Protein AF-A0A7J6TQI5-F1 (afdb_monomer_lite)

Sequence (182 aa):
MASSAASDPFYVARDEVQSSVDEMSARYEEWQTKQASGANLARSASFDDLQQKLKEDTHSLTADLRDVDASIRAVEKHPERFPHCTPSELANRRGWATRMRQQVRDVKNAMSSEAARQRLTKDREMLQMEEGAARKANAEENSRLLGTNKQVQEQIVQDQDEQLDDLARVTHRLGEAAQAIN

Organism: Perkinsus olseni (NCBI:txid32597)

Radius of gyration: 39.2 Å; chains: 1; bounding box: 100×33×105 Å

Secondary structure (DSSP, 8-state):
---GGGG-HHHHHHHHHHHHHHHHHHHHHHHHHHHHSSS-GGG-HHHHHHHHHHHHHHHHHHHHHHHHHHHHHHHHH-GGG-TT--HHHHHHHHHHHHHHHHHHHHHHHHHT-HHHHHHHHHHHHHHHHHHHHHHHHHHHHHHHHHHHHHHHHHHHHHHHHHHHHHHHHHHHHHHHHHHTT-

Structure (mmCIF, N/CA/C/O backbone):
data_AF-A0A7J6TQI5-F1
#
_entry.id   AF-A0A7J6TQI5-F1
#
loop_
_atom_site.group_PDB
_atom_site.id
_atom_site.type_symbol
_atom_site.label_atom_id
_atom_site.label_alt_id
_atom_site.label_comp_id
_atom_site.label_asym_id
_atom_site.label_entity_id
_atom_site.label_seq_id
_atom_site.pdbx_PDB_ins_code
_atom_site.Cartn_x
_atom_site.Cartn_y
_atom_site.Cartn_z
_atom_site.occupancy
_atom_site.B_iso_or_equiv
_atom_site.auth_seq_id
_atom_site.auth_comp_id
_atom_site.auth_asym_id
_atom_site.auth_atom_id
_atom_site.pdbx_PDB_model_num
ATOM 1 N N . MET A 1 1 ? 22.698 20.223 -32.737 1.00 37.56 1 MET A N 1
ATOM 2 C CA . MET A 1 1 ? 22.504 18.809 -32.348 1.00 37.56 1 MET A CA 1
ATOM 3 C C . MET A 1 1 ? 21.734 18.806 -31.030 1.00 37.56 1 MET A C 1
ATOM 5 O O . MET A 1 1 ? 22.350 18.806 -29.975 1.00 37.56 1 MET A O 1
ATOM 9 N N . ALA A 1 2 ? 20.411 18.980 -31.082 1.00 33.12 2 ALA A N 1
ATOM 10 C CA . ALA A 1 2 ? 19.578 19.187 -29.895 1.00 33.12 2 ALA A CA 1
ATOM 11 C C . ALA A 1 2 ? 18.864 17.882 -29.501 1.00 33.12 2 ALA A C 1
ATOM 13 O O . ALA A 1 2 ? 18.129 17.311 -30.296 1.00 33.12 2 ALA A O 1
ATOM 14 N N . SER A 1 3 ? 19.175 17.433 -28.284 1.00 45.62 3 SER A N 1
ATOM 15 C CA . SER A 1 3 ? 18.551 16.421 -27.418 1.00 45.62 3 SER A CA 1
ATOM 16 C C . SER A 1 3 ? 17.407 15.557 -27.986 1.00 45.62 3 SER A C 1
ATOM 18 O O . SER A 1 3 ? 16.233 15.890 -27.856 1.00 45.62 3 SER A O 1
ATOM 20 N N . SER A 1 4 ? 17.739 14.370 -28.505 1.00 53.56 4 SER A N 1
ATOM 21 C CA . SER A 1 4 ? 16.759 13.312 -28.816 1.00 53.56 4 SER A CA 1
ATOM 22 C C . SER A 1 4 ? 16.191 12.610 -27.571 1.00 53.56 4 SER A C 1
ATOM 24 O O . SER A 1 4 ? 15.222 11.870 -27.689 1.00 53.56 4 SER A O 1
ATOM 26 N N . ALA A 1 5 ? 16.754 12.847 -26.379 1.00 51.09 5 ALA A N 1
ATOM 27 C CA . ALA A 1 5 ? 16.271 12.254 -25.129 1.00 51.09 5 ALA A CA 1
ATOM 28 C C . ALA A 1 5 ? 14.999 12.939 -24.592 1.00 51.09 5 ALA A C 1
ATOM 30 O O . ALA A 1 5 ? 14.171 12.282 -23.979 1.00 51.09 5 ALA A O 1
ATOM 31 N N . ALA A 1 6 ? 14.800 14.234 -24.869 1.00 51.91 6 ALA A N 1
ATOM 32 C CA . ALA A 1 6 ? 13.612 14.972 -24.421 1.00 51.91 6 ALA A CA 1
ATOM 33 C C . ALA A 1 6 ? 12.344 14.687 -25.260 1.00 51.91 6 ALA A C 1
ATOM 35 O O . ALA A 1 6 ? 11.266 15.151 -24.909 1.00 51.91 6 ALA A O 1
ATOM 36 N N . SER A 1 7 ? 12.465 13.947 -26.369 1.00 70.12 7 SER A N 1
ATOM 37 C CA . SER A 1 7 ? 11.357 13.638 -27.288 1.00 70.12 7 SER A CA 1
ATOM 38 C C . SER A 1 7 ? 11.015 12.147 -27.350 1.00 70.12 7 SER A C 1
ATOM 40 O O . SER A 1 7 ? 10.094 11.780 -28.079 1.00 70.12 7 SER A O 1
ATOM 42 N N . ASP A 1 8 ? 11.753 11.282 -26.649 1.00 85.12 8 ASP A N 1
ATOM 43 C CA . ASP A 1 8 ? 11.447 9.852 -26.622 1.00 85.12 8 ASP A CA 1
ATOM 44 C C . ASP A 1 8 ? 10.312 9.592 -25.616 1.00 85.12 8 ASP A C 1
ATOM 46 O O . ASP A 1 8 ? 10.506 9.835 -24.417 1.00 85.12 8 ASP A O 1
ATOM 50 N N . PRO A 1 9 ? 9.148 9.074 -26.062 1.00 90.31 9 PRO A N 1
ATOM 51 C CA . PRO A 1 9 ? 8.024 8.764 -25.179 1.00 90.31 9 PRO A CA 1
ATOM 52 C C . PRO A 1 9 ? 8.392 7.835 -24.018 1.00 90.31 9 PRO A C 1
ATOM 54 O O . PRO A 1 9 ? 7.751 7.882 -22.970 1.00 90.31 9 PRO A O 1
ATOM 57 N N . PHE A 1 10 ? 9.440 7.018 -24.171 1.00 93.06 10 PHE A N 1
ATOM 58 C CA . PHE A 1 10 ? 9.935 6.169 -23.097 1.00 93.06 10 PHE A CA 1
ATOM 59 C C . PHE A 1 10 ? 10.358 6.972 -21.868 1.00 93.06 10 PHE A C 1
ATOM 61 O O . PHE A 1 10 ? 10.047 6.558 -20.759 1.00 93.06 10 PHE A O 1
ATOM 68 N N . TYR A 1 11 ? 11.077 8.088 -22.028 1.00 93.38 11 TYR A N 1
ATOM 69 C CA . TYR A 1 11 ? 11.581 8.828 -20.868 1.00 93.38 11 TYR A CA 1
ATOM 70 C C . TYR A 1 11 ? 10.476 9.589 -20.141 1.00 93.38 11 TYR A C 1
ATOM 72 O O . TYR A 1 11 ? 10.531 9.684 -18.922 1.00 93.38 11 TYR A O 1
ATOM 80 N N . VAL A 1 12 ? 9.442 10.028 -20.860 1.00 93.75 12 VAL A N 1
ATOM 81 C CA . VAL A 1 12 ? 8.230 10.588 -20.246 1.00 93.75 12 VAL A CA 1
ATOM 82 C C . VAL A 1 12 ? 7.548 9.528 -19.377 1.00 93.75 12 VAL A C 1
ATOM 84 O O . VAL A 1 12 ? 7.387 9.732 -18.178 1.00 93.75 12 VAL A O 1
ATOM 87 N N . ALA A 1 13 ? 7.264 8.351 -19.946 1.00 95.12 13 ALA A N 1
ATOM 88 C CA . ALA A 1 13 ? 6.665 7.241 -19.202 1.00 95.12 13 ALA A CA 1
ATOM 89 C C . ALA A 1 13 ? 7.563 6.764 -18.046 1.00 95.12 13 ALA A C 1
ATOM 91 O O . ALA A 1 13 ? 7.079 6.398 -16.978 1.00 95.12 13 ALA A O 1
ATOM 92 N N . ARG A 1 14 ? 8.888 6.783 -18.236 1.00 95.75 14 ARG A N 1
ATOM 93 C CA . ARG A 1 14 ? 9.863 6.449 -17.193 1.00 95.75 14 ARG A CA 1
ATOM 94 C C . ARG A 1 14 ? 9.731 7.390 -16.004 1.00 95.75 14 ARG A C 1
ATOM 96 O O . ARG A 1 14 ? 9.722 6.916 -14.874 1.00 95.75 14 ARG A O 1
ATOM 103 N N . ASP A 1 15 ? 9.668 8.691 -16.256 1.00 95.94 15 ASP A N 1
ATOM 104 C CA . ASP A 1 15 ? 9.633 9.702 -15.204 1.00 95.94 15 ASP A CA 1
ATOM 105 C C . ASP A 1 15 ? 8.282 9.679 -14.462 1.00 95.94 15 ASP A C 1
ATOM 107 O O . ASP A 1 15 ? 8.262 9.763 -13.235 1.00 95.94 15 ASP A O 1
ATOM 111 N N . GLU A 1 16 ? 7.171 9.440 -15.168 1.00 96.25 16 GLU A N 1
ATOM 112 C CA . GLU A 1 16 ? 5.842 9.227 -14.566 1.00 96.25 16 GLU A CA 1
ATOM 113 C C . GLU A 1 16 ? 5.801 7.983 -13.663 1.00 96.25 16 GLU A C 1
ATOM 115 O O . GLU A 1 16 ? 5.343 8.039 -12.516 1.00 96.25 16 GLU A O 1
ATOM 120 N N . VAL A 1 17 ? 6.335 6.859 -14.152 1.00 97.94 17 VAL A N 1
ATOM 121 C CA . VAL A 1 17 ? 6.440 5.620 -13.372 1.00 97.94 17 VAL A CA 1
ATOM 122 C C . VAL A 1 17 ? 7.381 5.807 -12.186 1.00 97.94 17 VAL A C 1
ATOM 124 O O . VAL A 1 17 ? 7.068 5.335 -11.098 1.00 97.94 17 VAL A O 1
ATOM 127 N N . GLN A 1 18 ? 8.510 6.500 -12.357 1.00 97.81 18 GLN A N 1
ATOM 128 C CA . GLN A 1 18 ? 9.444 6.771 -11.264 1.00 97.81 18 GLN A CA 1
ATOM 129 C C . GLN A 1 18 ? 8.771 7.595 -10.164 1.00 97.81 18 GLN A C 1
ATOM 131 O O . GLN A 1 18 ? 8.824 7.193 -9.007 1.00 97.81 18 GLN A O 1
ATOM 136 N N . SER A 1 19 ? 8.064 8.672 -10.521 1.00 98.06 19 SER A N 1
ATOM 137 C CA . SER A 1 19 ? 7.302 9.478 -9.560 1.00 98.06 19 SER A CA 1
ATOM 138 C C . SER A 1 19 ? 6.277 8.630 -8.803 1.00 98.06 19 SER A C 1
ATOM 140 O O . SER A 1 19 ? 6.178 8.703 -7.580 1.00 98.06 19 SER A O 1
ATOM 142 N N . SER A 1 20 ? 5.553 7.768 -9.517 1.00 98.00 20 SER A N 1
ATOM 143 C CA . SER A 1 20 ? 4.547 6.882 -8.921 1.00 98.00 20 SER A CA 1
ATOM 144 C C . SER A 1 20 ? 5.173 5.821 -7.999 1.00 98.00 20 SER A C 1
ATOM 146 O O . SER A 1 20 ? 4.620 5.497 -6.948 1.00 98.00 20 SER A O 1
ATOM 148 N N . VAL A 1 21 ? 6.352 5.296 -8.350 1.00 98.25 21 VAL A N 1
ATOM 149 C CA . VAL A 1 21 ? 7.128 4.377 -7.499 1.00 98.25 21 VAL A CA 1
ATOM 150 C C . VAL A 1 21 ? 7.644 5.084 -6.247 1.00 98.25 21 VAL A C 1
ATOM 152 O O . VAL A 1 21 ? 7.616 4.487 -5.168 1.00 98.25 21 VAL A O 1
ATOM 155 N N . ASP A 1 22 ? 8.095 6.331 -6.362 1.00 98.19 22 ASP A N 1
ATOM 156 C CA . ASP A 1 22 ? 8.583 7.122 -5.231 1.00 98.19 22 ASP A CA 1
ATOM 157 C C . ASP A 1 22 ? 7.437 7.410 -4.244 1.00 98.19 22 ASP A C 1
ATOM 159 O O . ASP A 1 22 ? 7.586 7.196 -3.038 1.00 98.19 22 ASP A O 1
ATOM 163 N N . GLU A 1 23 ? 6.251 7.772 -4.745 1.00 98.06 23 GLU A N 1
ATOM 164 C CA . GLU A 1 23 ? 5.043 7.928 -3.924 1.00 98.06 23 GLU A CA 1
ATOM 165 C C . GLU A 1 23 ? 4.615 6.624 -3.237 1.00 98.06 23 GLU A C 1
ATOM 167 O O . GLU A 1 23 ? 4.348 6.614 -2.030 1.00 98.06 23 GLU A O 1
ATOM 172 N N . MET A 1 24 ? 4.572 5.513 -3.981 1.00 98.31 24 MET A N 1
ATOM 173 C CA . MET A 1 24 ? 4.276 4.190 -3.423 1.00 98.31 24 MET A CA 1
ATOM 174 C C . MET A 1 24 ? 5.288 3.828 -2.326 1.00 98.31 24 MET A C 1
ATOM 176 O O . MET A 1 24 ? 4.910 3.272 -1.296 1.00 98.31 24 MET A O 1
ATOM 180 N N . SER A 1 25 ? 6.568 4.152 -2.523 1.00 97.88 25 SER A N 1
ATOM 181 C CA . SER A 1 25 ? 7.632 3.864 -1.554 1.00 97.88 25 SER A CA 1
ATOM 182 C C . SER A 1 25 ? 7.456 4.675 -0.273 1.00 97.88 25 SER A C 1
ATOM 184 O O . SER A 1 25 ? 7.526 4.101 0.811 1.00 97.88 25 SER A O 1
ATOM 186 N N . ALA A 1 26 ? 7.112 5.961 -0.375 1.00 98.06 26 ALA A N 1
ATOM 187 C CA . ALA A 1 26 ? 6.797 6.790 0.788 1.00 98.06 26 ALA A CA 1
ATOM 188 C C . ALA A 1 26 ? 5.582 6.253 1.571 1.00 98.06 26 ALA A C 1
ATOM 190 O O . ALA A 1 26 ? 5.619 6.137 2.798 1.00 98.06 26 ALA A O 1
ATOM 191 N N . ARG A 1 27 ? 4.512 5.845 0.871 1.00 97.56 27 ARG A N 1
ATOM 192 C CA . ARG A 1 27 ? 3.346 5.196 1.504 1.00 97.56 27 ARG A CA 1
ATOM 193 C C . ARG A 1 27 ? 3.719 3.859 2.144 1.00 97.56 27 ARG A C 1
ATOM 195 O O . ARG A 1 27 ? 3.189 3.507 3.198 1.00 97.56 27 ARG A O 1
ATOM 202 N N . TYR A 1 28 ? 4.629 3.109 1.529 1.00 98.00 28 TYR A N 1
ATOM 203 C CA . TYR A 1 28 ? 5.099 1.836 2.061 1.00 98.00 28 TYR A CA 1
ATOM 204 C C . TYR A 1 28 ? 5.921 2.023 3.342 1.00 98.00 28 TYR A C 1
ATOM 206 O O . TYR A 1 28 ? 5.703 1.288 4.303 1.00 98.00 28 TYR A O 1
ATOM 214 N N . GLU A 1 29 ? 6.780 3.039 3.414 1.00 97.50 29 GLU A N 1
ATOM 215 C CA . GLU A 1 29 ? 7.501 3.403 4.641 1.00 97.50 29 GLU A CA 1
ATOM 216 C C . GLU A 1 29 ? 6.542 3.801 5.775 1.00 97.50 29 GLU A C 1
ATOM 218 O O . GLU A 1 29 ? 6.695 3.352 6.918 1.00 97.50 29 GLU A O 1
ATOM 223 N N . GLU A 1 30 ? 5.498 4.581 5.466 1.00 96.19 30 GLU A N 1
ATOM 224 C CA . GLU A 1 30 ? 4.438 4.899 6.430 1.00 96.19 30 GLU A CA 1
ATOM 225 C C . GLU A 1 30 ? 3.730 3.621 6.908 1.00 96.19 30 GLU A C 1
ATOM 227 O O . GLU A 1 30 ? 3.510 3.428 8.109 1.00 96.19 30 GLU A O 1
ATOM 232 N N . TRP A 1 31 ? 3.411 2.713 5.984 1.00 96.62 31 TRP A N 1
ATOM 233 C CA . TRP A 1 31 ? 2.755 1.446 6.298 1.00 96.62 31 TRP A CA 1
ATOM 234 C C . TRP A 1 31 ? 3.627 0.563 7.193 1.00 96.62 31 TRP A C 1
ATOM 236 O O . TRP A 1 31 ? 3.127 0.024 8.182 1.00 96.62 31 TRP A O 1
ATOM 246 N N . GLN A 1 32 ? 4.930 0.465 6.911 1.00 95.56 32 GLN A N 1
ATOM 247 C CA . GLN A 1 32 ? 5.891 -0.258 7.746 1.00 95.56 32 GLN A CA 1
ATOM 248 C C . GLN A 1 32 ? 5.986 0.355 9.145 1.00 95.56 32 GLN A C 1
ATOM 250 O O . GLN A 1 32 ? 5.974 -0.373 10.138 1.00 95.56 32 GLN A O 1
ATOM 255 N N . THR A 1 33 ? 6.016 1.686 9.233 1.00 94.88 33 THR A N 1
ATOM 256 C CA . THR A 1 33 ? 6.053 2.415 10.507 1.00 94.88 33 THR A CA 1
ATOM 257 C C . THR A 1 33 ? 4.807 2.129 11.342 1.00 94.88 33 THR A C 1
ATOM 259 O O . THR A 1 33 ? 4.912 1.827 12.532 1.00 94.88 33 THR A O 1
ATOM 262 N N . LYS A 1 34 ? 3.617 2.152 10.726 1.00 93.38 34 LYS A N 1
ATOM 263 C CA . LYS A 1 34 ? 2.365 1.791 11.409 1.00 93.38 34 LYS A CA 1
ATOM 264 C C . LYS A 1 34 ? 2.370 0.325 11.833 1.00 93.38 34 LYS A C 1
ATOM 266 O O . LYS A 1 34 ? 2.064 0.041 12.986 1.00 93.38 34 LYS A O 1
ATOM 271 N N . GLN A 1 35 ? 2.787 -0.592 10.964 1.00 91.69 35 GLN A N 1
ATOM 272 C CA . GLN A 1 35 ? 2.906 -2.020 11.279 1.00 91.69 35 GLN A CA 1
ATOM 273 C C . GLN A 1 35 ? 3.831 -2.312 12.466 1.00 91.69 35 GLN A C 1
ATOM 275 O O . GLN A 1 35 ? 3.513 -3.165 13.296 1.00 91.69 35 GLN A O 1
ATOM 280 N N . ALA A 1 36 ? 4.953 -1.598 12.560 1.00 90.94 36 ALA A N 1
ATOM 281 C CA . ALA A 1 36 ? 5.894 -1.699 13.671 1.00 90.94 36 ALA A CA 1
ATOM 282 C C . ALA A 1 36 ? 5.412 -0.974 14.940 1.00 90.94 36 ALA A C 1
ATOM 284 O O . ALA A 1 36 ? 5.982 -1.163 16.015 1.00 90.94 36 ALA A O 1
ATOM 285 N N . SER A 1 37 ? 4.372 -0.143 14.836 1.00 90.62 37 SER A N 1
ATOM 286 C CA . SER A 1 37 ? 3.810 0.552 15.986 1.00 90.62 37 SER A CA 1
ATOM 287 C C . SER A 1 37 ? 3.049 -0.409 16.909 1.00 90.62 37 SER A C 1
ATOM 289 O O . SER A 1 37 ? 2.436 -1.393 16.481 1.00 90.62 37 SER A O 1
ATOM 291 N N . GLY A 1 38 ? 3.044 -0.087 18.203 1.00 84.94 38 GLY A N 1
ATOM 292 C CA . GLY A 1 38 ? 2.243 -0.798 19.203 1.00 84.94 38 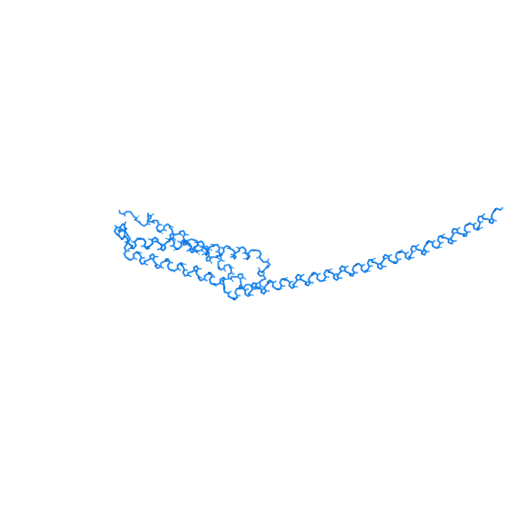GLY A CA 1
ATOM 293 C C . GLY A 1 38 ? 0.751 -0.447 19.173 1.00 84.94 38 GLY A C 1
ATOM 294 O O . GLY A 1 38 ? -0.009 -0.984 19.973 1.00 84.94 38 GLY A O 1
ATOM 295 N N . ALA A 1 39 ? 0.319 0.459 18.289 1.00 89.31 39 ALA A N 1
ATOM 296 C CA . ALA A 1 39 ? -1.083 0.839 18.174 1.00 89.31 39 ALA A CA 1
ATOM 297 C C . ALA A 1 39 ? -1.915 -0.299 17.561 1.00 89.31 39 ALA A C 1
ATOM 299 O O . ALA A 1 39 ? -1.406 -1.115 16.792 1.00 89.31 39 ALA A O 1
ATOM 300 N N . ASN A 1 40 ? -3.207 -0.346 17.892 1.00 89.25 40 ASN A N 1
ATOM 301 C CA . ASN A 1 40 ? -4.131 -1.289 17.271 1.00 89.25 40 ASN A CA 1
ATOM 302 C C . ASN A 1 40 ? -4.485 -0.795 15.858 1.00 89.25 40 ASN A C 1
ATOM 304 O O . ASN A 1 40 ? -5.174 0.217 15.700 1.00 89.25 40 ASN A O 1
ATOM 308 N N . LEU A 1 41 ? -4.015 -1.512 14.837 1.00 90.44 41 LEU A N 1
ATOM 309 C CA . LEU A 1 41 ? -4.206 -1.148 13.433 1.00 90.44 41 LEU A CA 1
ATOM 310 C C . LEU A 1 41 ? -5.665 -1.265 12.993 1.00 90.44 41 LEU A C 1
ATOM 312 O O . LEU A 1 41 ? -6.119 -0.473 12.175 1.00 90.44 41 LEU A O 1
ATOM 316 N N . ALA A 1 42 ? -6.418 -2.199 13.577 1.00 86.75 42 ALA A N 1
ATOM 317 C CA . ALA A 1 42 ? -7.819 -2.432 13.241 1.00 86.75 42 ALA A CA 1
ATOM 318 C C . ALA A 1 42 ? -8.749 -1.280 13.650 1.00 86.75 42 ALA A C 1
ATOM 320 O O . ALA A 1 42 ? -9.850 -1.169 13.120 1.00 86.75 42 ALA A O 1
ATOM 321 N N . ARG A 1 43 ? -8.317 -0.413 14.574 1.00 89.44 43 ARG A N 1
ATOM 322 C CA . ARG A 1 43 ? -9.038 0.823 14.922 1.00 89.44 43 ARG A CA 1
ATOM 323 C C . ARG A 1 43 ? -8.728 1.986 13.976 1.00 89.44 43 ARG A C 1
ATOM 325 O O . ARG A 1 43 ? -9.390 3.020 14.040 1.00 89.44 43 ARG A O 1
ATOM 332 N N . SER A 1 44 ? -7.688 1.874 13.153 1.00 91.06 44 SER A N 1
ATOM 333 C CA . SER A 1 44 ? -7.158 2.991 12.378 1.00 91.06 44 SER A CA 1
ATOM 334 C C . SER A 1 44 ? -7.737 3.003 10.964 1.00 91.06 44 SER A C 1
ATOM 336 O O . SER A 1 44 ? -7.217 2.344 10.070 1.00 91.06 44 SER A O 1
ATOM 338 N N . ALA A 1 45 ? -8.760 3.834 10.733 1.00 89.69 45 ALA A N 1
ATOM 339 C CA . ALA A 1 45 ? -9.287 4.070 9.383 1.00 89.69 45 ALA A CA 1
ATOM 340 C C . ALA A 1 45 ? -8.194 4.559 8.411 1.00 89.69 45 ALA A C 1
ATOM 342 O O . ALA A 1 45 ? -8.149 4.147 7.258 1.00 89.69 45 ALA A O 1
ATOM 343 N N . SER A 1 46 ? -7.243 5.365 8.903 1.00 91.38 46 SER A N 1
ATOM 344 C CA . SER A 1 46 ? -6.107 5.814 8.093 1.00 91.38 46 SER A CA 1
ATOM 345 C C . SER A 1 46 ? -5.155 4.684 7.696 1.00 91.38 46 SER A C 1
ATOM 347 O O . SER A 1 46 ? -4.512 4.786 6.655 1.00 91.38 46 SER A O 1
ATOM 349 N N . PHE A 1 47 ? -5.059 3.602 8.479 1.00 93.50 47 PHE A N 1
ATOM 350 C CA . PHE A 1 47 ? -4.292 2.417 8.090 1.00 93.50 47 PHE A CA 1
ATOM 351 C C . PHE A 1 47 ? -5.008 1.606 7.005 1.00 93.50 47 PHE A C 1
ATOM 353 O O . PHE A 1 47 ? -4.357 1.171 6.055 1.00 93.50 47 PHE A O 1
ATOM 360 N N . ASP A 1 48 ? -6.328 1.436 7.108 1.00 92.31 48 ASP A N 1
ATOM 361 C CA . ASP A 1 48 ? -7.117 0.758 6.074 1.00 92.31 48 ASP A CA 1
ATOM 362 C C . ASP A 1 48 ? -7.049 1.516 4.735 1.00 92.31 48 ASP A C 1
ATOM 364 O O . ASP A 1 48 ? -6.762 0.901 3.702 1.00 92.31 48 ASP A O 1
ATOM 368 N N . ASP A 1 49 ? -7.193 2.846 4.758 1.00 95.00 49 ASP A N 1
ATOM 369 C CA . ASP A 1 49 ? -7.032 3.710 3.580 1.00 95.00 49 ASP A CA 1
ATOM 370 C C . ASP A 1 49 ? -5.625 3.605 2.980 1.00 95.00 49 ASP A C 1
ATOM 372 O O . ASP A 1 49 ? -5.463 3.494 1.763 1.00 95.00 49 ASP A O 1
ATOM 376 N N . LEU A 1 50 ? -4.589 3.619 3.824 1.00 95.75 50 LEU A N 1
ATOM 377 C CA . LEU A 1 50 ? -3.200 3.469 3.391 1.00 95.75 50 LEU A CA 1
ATOM 378 C C . LEU A 1 50 ? -2.964 2.107 2.726 1.00 95.75 50 LEU A C 1
ATOM 380 O O . LEU A 1 50 ? -2.331 2.021 1.674 1.00 95.75 50 LEU A O 1
ATOM 384 N N . GLN A 1 51 ? -3.504 1.037 3.312 1.00 94.56 51 GLN A N 1
ATOM 385 C CA . GLN A 1 51 ? -3.391 -0.311 2.768 1.00 94.56 51 GLN A CA 1
ATOM 386 C C . GLN A 1 51 ? -4.139 -0.452 1.437 1.00 94.56 51 GLN A C 1
ATOM 388 O O . GLN A 1 51 ? -3.680 -1.180 0.555 1.00 94.56 51 GLN A O 1
ATOM 393 N N . GLN A 1 52 ? -5.279 0.222 1.283 1.00 96.38 52 GLN A N 1
ATOM 394 C CA . GLN A 1 52 ? -6.029 0.241 0.032 1.00 96.38 52 GLN A CA 1
ATOM 395 C C . GLN A 1 52 ? -5.273 1.005 -1.061 1.00 96.38 52 GLN A C 1
ATOM 397 O O . GLN A 1 52 ? -5.064 0.452 -2.139 1.00 96.38 52 GLN A O 1
ATOM 402 N N . LYS A 1 53 ? -4.762 2.203 -0.756 1.00 97.19 53 LYS A N 1
ATOM 403 C CA . LYS A 1 53 ? -3.947 2.996 -1.691 1.00 97.19 53 LYS A CA 1
ATOM 404 C C . LYS A 1 53 ? -2.718 2.232 -2.171 1.00 97.19 53 LYS A C 1
ATOM 406 O O . LYS A 1 53 ? -2.478 2.153 -3.364 1.00 97.19 53 LYS A O 1
ATOM 411 N N . LEU A 1 54 ? -1.996 1.559 -1.274 1.00 97.44 54 LEU A N 1
ATOM 412 C CA . LEU A 1 54 ? -0.848 0.736 -1.667 1.00 97.44 54 LEU A CA 1
ATOM 413 C C . LEU A 1 54 ? -1.225 -0.444 -2.586 1.00 97.44 54 LEU A C 1
ATOM 415 O O . LEU A 1 54 ? -0.449 -0.832 -3.463 1.00 97.44 54 LEU A O 1
ATOM 419 N N . LYS A 1 55 ? -2.415 -1.038 -2.419 1.00 97.25 55 LYS A N 1
ATOM 420 C CA . LYS A 1 55 ? -2.904 -2.073 -3.349 1.00 97.25 55 LYS A CA 1
ATOM 421 C C . LYS A 1 55 ? -3.202 -1.489 -4.728 1.00 97.25 55 LYS A C 1
ATOM 423 O O . LYS A 1 55 ? -2.896 -2.138 -5.725 1.00 97.25 55 LYS A O 1
ATOM 428 N N . GLU A 1 56 ? -3.789 -0.299 -4.775 1.00 98.00 56 GLU A N 1
ATOM 429 C CA . GLU A 1 56 ? -4.075 0.422 -6.018 1.00 98.00 56 GLU A CA 1
ATOM 430 C C . GLU A 1 56 ? -2.776 0.824 -6.726 1.00 98.00 56 GLU A C 1
ATOM 432 O O . GLU A 1 56 ? -2.599 0.473 -7.892 1.00 98.00 56 GLU A O 1
ATOM 437 N N . ASP A 1 57 ? -1.825 1.415 -5.997 1.00 97.69 57 ASP A N 1
ATOM 438 C CA . ASP A 1 57 ? -0.499 1.795 -6.495 1.00 97.69 57 ASP A CA 1
ATOM 439 C C . ASP A 1 57 ? 0.227 0.586 -7.099 1.00 97.69 57 ASP A C 1
ATOM 441 O O . ASP A 1 57 ? 0.644 0.605 -8.257 1.00 97.69 57 ASP A O 1
ATOM 445 N N . THR A 1 58 ? 0.331 -0.518 -6.347 1.00 97.94 58 THR A N 1
ATOM 446 C CA . THR A 1 58 ? 1.014 -1.731 -6.833 1.00 97.94 58 THR A CA 1
ATOM 447 C C . THR A 1 58 ? 0.305 -2.363 -8.030 1.00 97.94 58 THR A C 1
ATOM 449 O O . THR A 1 58 ? 0.967 -2.963 -8.882 1.00 97.94 58 THR A O 1
ATOM 452 N N . HIS A 1 59 ? -1.023 -2.248 -8.128 1.00 97.88 59 HIS A N 1
ATOM 453 C CA . HIS A 1 59 ? -1.780 -2.725 -9.282 1.00 97.88 59 HIS A CA 1
ATOM 454 C C . HIS A 1 59 ? -1.531 -1.862 -10.523 1.00 97.88 59 HIS A C 1
ATOM 456 O O . HIS A 1 59 ? -1.163 -2.419 -11.561 1.00 97.88 59 HIS A O 1
ATOM 462 N N . SER A 1 60 ? -1.667 -0.537 -10.401 1.00 97.94 60 SER A N 1
ATOM 463 C CA . SER A 1 60 ? -1.440 0.417 -11.494 1.00 97.94 60 SER A CA 1
ATOM 464 C C . SER A 1 60 ? -0.010 0.319 -12.013 1.00 97.94 60 SER A C 1
ATOM 466 O O . SER A 1 60 ? 0.200 0.012 -13.182 1.00 97.94 60 SER A O 1
ATOM 468 N N . LEU A 1 61 ? 0.982 0.401 -11.120 1.00 98.25 61 LEU A N 1
ATOM 469 C CA . LEU A 1 61 ? 2.397 0.31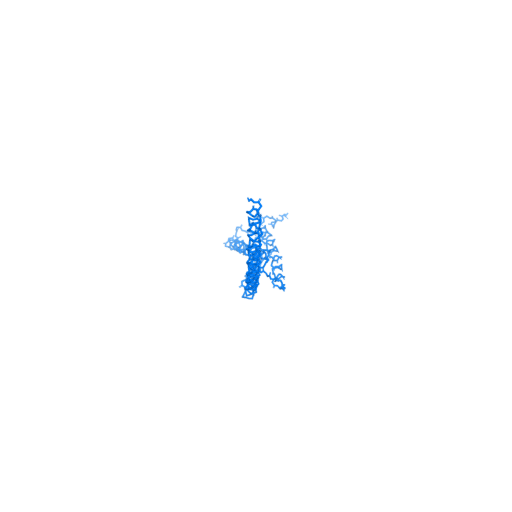1 -11.484 1.00 98.25 61 LEU A CA 1
ATOM 470 C C . LEU A 1 61 ? 2.754 -1.015 -12.160 1.00 98.25 61 LEU A C 1
ATOM 472 O O . LEU A 1 61 ? 3.612 -1.058 -13.040 1.00 98.25 61 LEU A O 1
ATOM 476 N N . THR A 1 62 ? 2.105 -2.120 -11.777 1.00 98.00 62 THR A N 1
ATOM 477 C CA . THR A 1 62 ? 2.303 -3.406 -12.462 1.00 98.00 62 THR A CA 1
ATOM 478 C C . THR A 1 62 ? 1.806 -3.351 -13.910 1.00 98.00 62 THR A C 1
ATOM 480 O O . THR A 1 62 ? 2.437 -3.950 -14.784 1.00 98.00 62 THR A O 1
ATOM 483 N N . ALA A 1 63 ? 0.689 -2.667 -14.168 1.00 97.88 63 ALA A N 1
ATOM 484 C CA . ALA A 1 63 ? 0.160 -2.478 -15.514 1.00 97.88 63 ALA A CA 1
ATOM 485 C C . ALA A 1 63 ? 1.063 -1.545 -16.336 1.00 97.88 63 ALA A C 1
ATOM 487 O O . ALA A 1 63 ? 1.501 -1.938 -17.417 1.00 97.88 63 ALA A O 1
ATOM 488 N N . ASP A 1 64 ? 1.447 -0.396 -15.779 1.00 97.94 64 ASP A N 1
ATOM 489 C CA . ASP A 1 64 ? 2.305 0.586 -16.453 1.00 97.94 64 ASP A CA 1
ATOM 490 C C . ASP A 1 64 ? 3.660 -0.030 -16.833 1.00 97.94 64 ASP A C 1
ATOM 492 O O . ASP A 1 64 ? 4.115 0.053 -17.976 1.00 97.94 64 ASP A O 1
ATOM 496 N N . LEU A 1 65 ? 4.284 -0.766 -15.907 1.00 97.94 65 LEU A N 1
ATOM 497 C CA . LEU A 1 65 ? 5.551 -1.457 -16.162 1.00 97.94 65 LEU A CA 1
ATOM 498 C C . LEU A 1 65 ? 5.423 -2.586 -17.193 1.00 97.94 65 LEU A C 1
ATOM 500 O O . LEU A 1 65 ? 6.394 -2.884 -17.894 1.00 97.94 65 LEU A O 1
ATOM 504 N N . ARG A 1 66 ? 4.248 -3.220 -17.314 1.00 97.94 66 ARG A N 1
ATOM 505 C CA . ARG A 1 66 ? 3.987 -4.205 -18.375 1.00 97.94 66 ARG A CA 1
ATOM 506 C C . ARG A 1 66 ? 3.980 -3.531 -19.744 1.00 97.94 66 ARG A C 1
ATOM 508 O O . ARG A 1 66 ? 4.528 -4.092 -20.694 1.00 97.94 66 ARG A O 1
ATOM 515 N N . ASP A 1 67 ? 3.387 -2.349 -19.841 1.00 96.94 67 ASP A N 1
ATOM 516 C CA . ASP A 1 67 ? 3.292 -1.603 -21.093 1.00 96.94 67 ASP A CA 1
ATOM 517 C C . ASP A 1 67 ? 4.655 -0.997 -21.477 1.00 96.94 67 ASP A C 1
ATOM 519 O O . ASP A 1 67 ? 5.063 -1.067 -22.642 1.00 96.94 67 ASP A O 1
ATOM 523 N N . VAL A 1 68 ? 5.449 -0.560 -20.492 1.00 96.75 68 VAL A N 1
ATOM 524 C CA . VAL A 1 68 ? 6.866 -0.223 -20.694 1.00 96.75 68 VAL A CA 1
ATOM 525 C C . VAL A 1 68 ? 7.648 -1.426 -21.232 1.00 96.75 68 VAL A C 1
ATOM 527 O O . VAL A 1 68 ? 8.321 -1.301 -22.257 1.00 96.75 68 VAL A O 1
ATOM 530 N N . ASP A 1 69 ? 7.552 -2.599 -20.598 1.00 96.62 69 ASP A N 1
ATOM 531 C CA . ASP A 1 69 ? 8.226 -3.820 -21.065 1.00 96.62 69 ASP A CA 1
ATOM 532 C C . ASP A 1 69 ? 7.800 -4.181 -22.502 1.00 96.62 69 ASP A C 1
ATOM 534 O O . ASP A 1 69 ? 8.620 -4.633 -23.308 1.00 96.62 69 ASP A O 1
ATOM 538 N N . ALA A 1 70 ? 6.522 -3.987 -22.844 1.00 96.56 70 ALA A N 1
ATOM 539 C CA . ALA A 1 70 ? 6.012 -4.213 -24.191 1.00 96.56 70 ALA A CA 1
ATOM 540 C C . ALA A 1 70 ? 6.622 -3.233 -25.205 1.00 96.56 70 ALA A C 1
ATOM 542 O O . ALA A 1 70 ? 7.022 -3.662 -26.291 1.00 96.56 70 ALA A O 1
ATOM 543 N N . SER A 1 71 ? 6.759 -1.952 -24.846 1.00 94.88 71 SER A N 1
ATOM 544 C CA . SER A 1 71 ? 7.395 -0.949 -25.708 1.00 94.88 71 SER A CA 1
ATOM 545 C C . SER A 1 71 ? 8.875 -1.260 -25.956 1.00 94.88 71 SER A C 1
ATOM 547 O O . SER A 1 71 ? 9.317 -1.244 -27.104 1.00 94.88 71 SER A O 1
ATOM 549 N N . ILE A 1 72 ? 9.621 -1.671 -24.922 1.00 94.94 72 ILE A N 1
ATOM 550 C CA . ILE A 1 72 ? 11.024 -2.098 -25.047 1.00 94.94 72 ILE A CA 1
ATOM 551 C C . ILE A 1 72 ? 11.138 -3.278 -26.025 1.00 94.94 72 ILE A C 1
ATOM 553 O O . ILE A 1 72 ? 11.943 -3.242 -26.957 1.00 94.94 72 ILE A O 1
ATOM 557 N N . ARG A 1 73 ? 10.284 -4.301 -25.878 1.00 95.25 73 ARG A N 1
ATOM 558 C CA . ARG A 1 73 ? 10.254 -5.461 -26.791 1.00 95.25 73 ARG A CA 1
ATOM 559 C C . ARG A 1 73 ? 9.877 -5.080 -28.221 1.00 95.25 73 ARG A C 1
ATOM 561 O O . ARG A 1 73 ? 10.326 -5.733 -29.159 1.00 95.25 73 ARG A O 1
ATOM 568 N N . ALA A 1 74 ? 9.023 -4.075 -28.407 1.00 93.12 74 ALA A N 1
ATOM 569 C CA . ALA A 1 74 ? 8.654 -3.593 -29.734 1.00 93.12 74 ALA A CA 1
ATOM 570 C C . ALA A 1 74 ? 9.846 -2.923 -30.433 1.00 93.12 74 ALA A C 1
ATOM 572 O O . ALA A 1 74 ? 10.087 -3.198 -31.609 1.00 93.12 74 ALA A O 1
ATOM 573 N N . VAL A 1 75 ? 10.623 -2.119 -29.700 1.00 93.25 75 VAL A N 1
ATOM 574 C CA . VAL A 1 75 ? 11.852 -1.491 -30.212 1.00 93.25 75 VAL A CA 1
ATOM 575 C C . VAL A 1 75 ? 12.902 -2.545 -30.573 1.00 93.25 75 VAL A C 1
ATOM 577 O O . VAL A 1 75 ? 13.522 -2.461 -31.627 1.00 93.25 75 VAL A O 1
ATOM 580 N N . GLU A 1 76 ? 13.053 -3.590 -29.758 1.00 91.94 76 GLU A N 1
ATOM 581 C CA . GLU A 1 76 ? 13.989 -4.697 -30.022 1.00 91.94 76 GLU A CA 1
ATOM 582 C C . GLU A 1 76 ? 13.678 -5.497 -31.282 1.00 91.94 76 GLU A C 1
ATOM 584 O O . GLU A 1 76 ? 14.592 -5.995 -31.936 1.00 91.94 76 GLU A O 1
ATOM 589 N N . LYS A 1 77 ? 12.393 -5.657 -31.602 1.00 93.69 77 LYS A N 1
ATOM 590 C CA . LYS A 1 77 ? 11.953 -6.378 -32.801 1.00 93.69 77 LYS A CA 1
ATOM 591 C C . LYS A 1 77 ? 12.149 -5.569 -34.080 1.00 93.69 77 LYS A C 1
ATOM 593 O O . LYS A 1 77 ? 12.223 -6.170 -35.147 1.00 93.69 77 LYS A O 1
ATOM 598 N N . HIS A 1 78 ? 12.205 -4.242 -33.966 1.00 91.12 78 HIS A N 1
ATOM 599 C CA . HIS A 1 78 ? 12.251 -3.314 -35.095 1.00 91.12 78 HIS A CA 1
ATOM 600 C C . HIS A 1 78 ? 13.329 -2.232 -34.918 1.00 91.12 78 HIS A C 1
ATOM 602 O O . HIS A 1 78 ? 13.008 -1.038 -34.970 1.00 91.12 78 HIS A O 1
ATOM 608 N N . PRO A 1 79 ? 14.604 -2.600 -34.690 1.00 88.75 79 PRO A N 1
ATOM 609 C CA . PRO A 1 79 ? 15.671 -1.637 -34.415 1.00 88.75 79 PRO A CA 1
ATOM 610 C C . PRO A 1 79 ? 15.864 -0.619 -35.551 1.00 88.75 79 PRO A C 1
ATOM 612 O O . PRO A 1 79 ? 16.238 0.524 -35.299 1.00 88.75 79 PRO A O 1
ATOM 615 N N . GLU A 1 80 ? 15.537 -0.988 -36.793 1.00 90.50 80 GLU A N 1
ATOM 616 C CA . GLU A 1 80 ? 15.581 -0.116 -37.971 1.00 90.50 80 GLU A CA 1
ATOM 617 C C . GLU A 1 80 ? 14.654 1.104 -37.864 1.00 90.50 80 GLU A C 1
ATOM 619 O O . GLU A 1 80 ? 14.931 2.147 -38.455 1.00 90.50 80 GLU A O 1
ATOM 624 N N . ARG A 1 81 ? 13.567 0.998 -37.087 1.00 88.75 81 ARG A N 1
ATOM 625 C CA . ARG A 1 81 ? 12.607 2.090 -36.863 1.00 88.75 81 ARG A CA 1
ATOM 626 C C . ARG A 1 81 ? 13.035 3.033 -35.739 1.00 88.75 81 ARG A C 1
ATOM 628 O O . ARG A 1 81 ? 12.495 4.132 -35.638 1.00 88.75 81 ARG A O 1
ATOM 635 N N . PHE A 1 82 ? 14.005 2.625 -34.918 1.00 88.62 82 PHE A N 1
ATOM 636 C CA . PHE A 1 82 ? 14.455 3.357 -33.733 1.00 88.62 82 PHE A CA 1
ATOM 637 C C . PHE A 1 82 ? 15.984 3.523 -33.721 1.00 88.62 82 PHE A C 1
ATOM 639 O O . PHE A 1 82 ? 16.649 3.075 -32.788 1.00 88.62 82 PHE A O 1
ATOM 646 N N . PRO A 1 83 ? 16.575 4.216 -34.714 1.00 84.69 83 PRO A N 1
ATOM 647 C CA . PRO A 1 83 ? 18.032 4.343 -34.839 1.00 84.69 83 PRO A CA 1
ATOM 648 C C . PRO A 1 83 ? 18.705 5.087 -33.669 1.00 84.69 83 PRO A C 1
ATOM 650 O O . PRO A 1 83 ? 19.913 4.980 -33.483 1.00 84.69 83 PRO A O 1
ATOM 653 N N . HIS A 1 84 ? 17.937 5.832 -32.867 1.00 83.88 84 HIS A N 1
ATOM 654 C CA . HIS A 1 84 ? 18.405 6.499 -31.647 1.00 83.88 84 HIS A CA 1
ATOM 655 C C . HIS A 1 84 ? 18.494 5.550 -30.434 1.00 83.88 84 HIS A C 1
ATOM 657 O O . HIS A 1 84 ? 19.200 5.850 -29.472 1.00 83.88 84 HIS A O 1
ATOM 663 N N . CYS A 1 85 ? 17.814 4.399 -30.469 1.00 87.88 85 CYS A N 1
ATOM 664 C CA . CYS A 1 85 ? 17.841 3.392 -29.411 1.00 87.88 85 CYS A CA 1
ATOM 665 C C . CYS A 1 85 ? 18.993 2.407 -29.641 1.00 87.88 85 CYS A C 1
ATOM 667 O O . CYS A 1 85 ? 18.832 1.350 -30.250 1.00 87.88 85 CYS A O 1
ATOM 669 N N . THR A 1 86 ? 20.181 2.753 -29.144 1.00 91.25 86 THR A N 1
ATOM 670 C CA . THR A 1 86 ? 21.349 1.860 -29.214 1.00 91.25 86 THR A CA 1
ATOM 671 C C . THR A 1 86 ? 21.149 0.581 -28.378 1.00 91.25 86 THR A C 1
ATOM 673 O O . THR A 1 86 ? 20.352 0.575 -27.437 1.00 91.25 86 THR A O 1
ATOM 676 N N . PRO A 1 87 ? 21.904 -0.508 -28.631 1.00 90.88 87 PRO A N 1
ATOM 677 C CA . PRO A 1 87 ? 21.840 -1.709 -27.791 1.00 90.88 87 PRO A CA 1
ATOM 678 C C . PRO A 1 87 ? 22.141 -1.441 -26.308 1.00 90.88 87 PRO A C 1
ATOM 680 O O . PRO A 1 87 ? 21.521 -2.043 -25.433 1.00 90.88 87 PRO A O 1
ATOM 683 N N . SER A 1 88 ? 23.062 -0.511 -26.028 1.00 92.94 88 SER A N 1
ATOM 684 C CA . SER A 1 88 ? 23.369 -0.051 -24.667 1.00 92.94 88 SER A CA 1
ATOM 685 C C . SER A 1 88 ? 22.165 0.651 -24.033 1.00 92.94 88 SER A C 1
ATOM 687 O O . SER A 1 88 ? 21.794 0.364 -22.897 1.00 92.94 88 SER A O 1
ATOM 689 N N . GLU A 1 89 ? 21.491 1.506 -24.802 1.00 93.06 89 GLU A N 1
ATOM 690 C CA . GLU A 1 89 ? 20.288 2.197 -24.349 1.00 93.06 89 GLU A CA 1
ATOM 691 C C . GLU A 1 89 ? 19.157 1.211 -24.025 1.00 93.06 89 GLU A C 1
ATOM 693 O O . GLU A 1 89 ? 18.591 1.262 -22.936 1.00 93.06 89 GLU A O 1
ATOM 698 N N . LEU A 1 90 ? 18.886 0.235 -24.894 1.00 93.94 90 LEU A N 1
ATOM 699 C CA . LEU A 1 90 ? 17.900 -0.816 -24.613 1.00 93.94 90 LEU A CA 1
ATOM 700 C C . LEU A 1 90 ? 18.245 -1.630 -23.359 1.00 93.94 90 LEU A C 1
ATOM 702 O O . LEU A 1 90 ? 17.355 -1.943 -22.564 1.00 93.94 90 LEU A O 1
ATOM 706 N N . ALA A 1 91 ? 19.526 -1.942 -23.142 1.00 95.44 91 ALA A N 1
ATOM 707 C CA . ALA A 1 91 ? 19.971 -2.615 -21.925 1.00 95.44 91 ALA A CA 1
ATOM 708 C C . ALA A 1 91 ? 19.693 -1.768 -20.669 1.00 95.44 91 ALA A C 1
ATOM 710 O O . ALA A 1 91 ? 19.193 -2.301 -19.673 1.00 95.44 91 ALA A O 1
ATOM 711 N N . ASN A 1 92 ? 19.922 -0.452 -20.731 1.00 95.81 92 ASN A N 1
ATOM 712 C CA . ASN A 1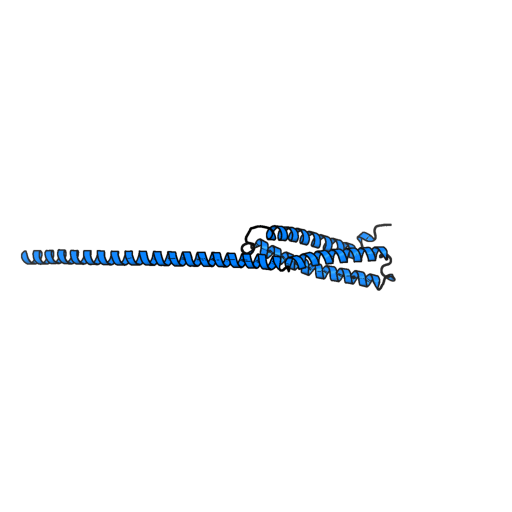 92 ? 19.591 0.472 -19.644 1.00 95.81 92 ASN A CA 1
ATOM 713 C C . ASN A 1 92 ? 18.083 0.500 -19.358 1.00 95.81 92 ASN A C 1
ATOM 715 O O . ASN A 1 92 ? 17.686 0.393 -18.193 1.00 95.81 92 ASN A O 1
ATOM 719 N N . ARG A 1 93 ? 17.241 0.567 -20.401 1.00 96.56 93 ARG A N 1
ATOM 720 C CA . ARG A 1 93 ? 15.771 0.544 -20.268 1.00 96.56 93 ARG A CA 1
ATOM 721 C C . ARG A 1 93 ? 15.278 -0.731 -19.595 1.00 96.56 93 ARG A C 1
ATOM 723 O O . ARG A 1 93 ? 14.518 -0.657 -18.631 1.00 96.56 93 ARG A O 1
ATOM 730 N N . ARG A 1 94 ? 15.765 -1.899 -20.035 1.00 96.81 94 ARG A N 1
ATOM 731 C CA . ARG A 1 94 ? 15.445 -3.194 -19.403 1.00 96.81 94 ARG A CA 1
ATOM 732 C C . ARG A 1 94 ? 15.893 -3.246 -17.952 1.00 96.81 94 ARG A C 1
ATOM 734 O O . ARG A 1 94 ? 15.152 -3.734 -17.099 1.00 96.81 94 ARG A O 1
ATOM 741 N N . GLY A 1 95 ? 17.113 -2.784 -17.681 1.00 97.69 95 GLY A N 1
ATOM 742 C CA . GLY A 1 95 ? 17.674 -2.762 -16.337 1.00 97.69 95 GLY A CA 1
ATOM 743 C C . GLY A 1 95 ? 16.812 -1.925 -15.397 1.00 97.69 95 GLY A C 1
ATOM 744 O O . GLY A 1 95 ? 16.468 -2.384 -14.311 1.00 97.69 95 GLY A O 1
ATOM 745 N N . TRP A 1 96 ? 16.398 -0.736 -15.839 1.00 98.06 96 TRP A N 1
ATOM 746 C CA . TRP A 1 96 ? 15.495 0.123 -15.078 1.00 98.06 96 TRP A CA 1
ATOM 747 C C . TRP A 1 96 ? 14.117 -0.523 -14.865 1.00 98.06 96 TRP A C 1
ATOM 749 O O . TRP A 1 96 ? 13.714 -0.691 -13.715 1.00 98.06 96 TRP A O 1
ATOM 759 N N . ALA A 1 97 ? 13.448 -0.992 -15.924 1.00 97.75 97 ALA A N 1
ATOM 760 C CA . ALA A 1 97 ? 12.124 -1.617 -15.813 1.00 97.75 97 ALA A CA 1
ATOM 761 C C . ALA A 1 97 ? 12.142 -2.868 -14.913 1.00 97.75 97 ALA A C 1
ATOM 763 O O . ALA A 1 97 ? 11.198 -3.142 -14.173 1.00 97.75 97 ALA A O 1
ATOM 764 N N . THR A 1 98 ? 13.240 -3.629 -14.931 1.00 98.19 98 THR A N 1
ATOM 765 C CA . THR A 1 98 ? 13.432 -4.787 -14.045 1.00 98.19 98 THR A CA 1
ATOM 766 C C . THR A 1 98 ? 13.563 -4.371 -12.583 1.00 98.19 98 THR A C 1
ATOM 768 O O . THR A 1 98 ? 12.916 -4.981 -11.734 1.00 98.19 98 THR A O 1
ATOM 771 N N . ARG A 1 99 ? 14.336 -3.318 -12.281 1.00 98.31 99 ARG A N 1
ATOM 772 C CA . ARG A 1 99 ? 14.453 -2.788 -10.912 1.00 98.31 99 ARG A CA 1
ATOM 773 C C . ARG A 1 99 ? 13.107 -2.301 -10.377 1.00 98.31 99 ARG A C 1
ATOM 775 O O . ARG A 1 99 ? 12.724 -2.695 -9.282 1.00 98.31 99 ARG A O 1
ATOM 782 N N . MET A 1 100 ? 12.365 -1.524 -11.166 1.00 98.25 100 MET A N 1
ATOM 783 C CA . MET A 1 100 ? 11.053 -1.009 -10.756 1.00 98.25 100 MET A CA 1
ATOM 784 C C . MET A 1 100 ? 10.051 -2.137 -10.495 1.00 98.25 100 MET A C 1
ATOM 786 O O . MET A 1 100 ? 9.381 -2.153 -9.465 1.00 98.25 100 MET A O 1
ATOM 790 N N . ARG A 1 101 ? 10.004 -3.156 -11.364 1.00 98.00 101 ARG A N 1
ATOM 791 C CA . ARG A 1 101 ? 9.148 -4.334 -11.138 1.00 98.00 101 ARG A CA 1
ATOM 792 C C . ARG A 1 101 ? 9.526 -5.111 -9.888 1.00 98.00 101 ARG A C 1
ATOM 794 O O . ARG A 1 101 ? 8.639 -5.664 -9.240 1.00 98.00 101 ARG A O 1
ATOM 801 N N . GLN A 1 102 ? 10.817 -5.201 -9.581 1.00 98.12 102 GLN A N 1
ATOM 802 C CA . GLN A 1 102 ? 11.271 -5.861 -8.365 1.00 98.12 102 GLN A CA 1
ATOM 803 C C . GLN A 1 102 ? 10.784 -5.095 -7.130 1.00 98.12 102 GLN A C 1
ATOM 805 O O . GLN A 1 102 ? 10.159 -5.696 -6.266 1.00 98.12 102 GLN A O 1
ATOM 810 N N . GLN A 1 103 ? 10.933 -3.770 -7.113 1.00 98.00 103 GLN A N 1
ATOM 811 C CA . GLN A 1 103 ? 10.466 -2.915 -6.019 1.00 98.00 103 GLN A CA 1
ATOM 812 C C . GLN A 1 103 ? 8.948 -3.020 -5.791 1.00 98.00 103 GLN A C 1
ATOM 814 O O . GLN A 1 103 ? 8.510 -3.283 -4.673 1.00 98.00 103 GLN A O 1
ATOM 819 N N . VAL A 1 104 ? 8.135 -2.916 -6.850 1.00 98.31 104 VAL A N 1
ATOM 820 C CA . VAL A 1 104 ? 6.667 -3.078 -6.762 1.00 98.31 104 VAL A CA 1
ATOM 821 C C . VAL A 1 104 ? 6.287 -4.471 -6.248 1.00 98.31 104 VAL A C 1
ATOM 823 O O . VAL A 1 104 ? 5.372 -4.626 -5.435 1.00 98.31 104 VAL A O 1
ATOM 826 N N . ARG A 1 105 ? 7.003 -5.509 -6.695 1.00 97.75 105 ARG A N 1
ATOM 827 C CA . ARG A 1 105 ? 6.788 -6.886 -6.239 1.00 97.75 105 ARG A CA 1
ATOM 828 C C . ARG A 1 105 ? 7.128 -7.054 -4.762 1.00 97.75 105 ARG A C 1
ATOM 830 O O . ARG A 1 105 ? 6.375 -7.721 -4.058 1.00 97.75 105 ARG A O 1
ATOM 837 N N . ASP A 1 106 ? 8.225 -6.468 -4.303 1.00 97.62 106 ASP A N 1
ATOM 838 C CA . ASP A 1 106 ? 8.664 -6.571 -2.913 1.00 97.62 106 ASP A CA 1
ATOM 839 C C . ASP A 1 106 ? 7.657 -5.912 -1.967 1.00 97.62 106 ASP A C 1
ATOM 841 O O . ASP A 1 106 ? 7.255 -6.538 -0.984 1.00 97.62 106 ASP A O 1
ATOM 845 N N . VAL A 1 107 ? 7.139 -4.731 -2.324 1.00 97.62 107 VAL A N 1
ATOM 846 C CA . VAL A 1 107 ? 6.048 -4.068 -1.587 1.00 97.62 107 VAL A CA 1
ATOM 847 C C . VAL A 1 107 ? 4.805 -4.961 -1.533 1.00 97.62 107 VAL A C 1
ATOM 849 O O . VAL A 1 107 ? 4.278 -5.248 -0.455 1.00 97.62 107 VAL A O 1
ATOM 852 N N . LYS A 1 108 ? 4.364 -5.490 -2.680 1.00 96.62 108 LYS A N 1
ATOM 853 C CA . LYS A 1 108 ? 3.191 -6.376 -2.753 1.00 96.62 108 LYS A CA 1
ATOM 854 C C . LYS A 1 108 ? 3.355 -7.645 -1.908 1.00 96.62 108 LYS A C 1
ATOM 856 O O . LYS A 1 108 ? 2.403 -8.086 -1.251 1.00 96.62 108 LYS A O 1
ATOM 861 N N . ASN A 1 109 ? 4.547 -8.237 -1.922 1.00 96.44 109 ASN A N 1
ATOM 862 C CA . ASN A 1 109 ? 4.872 -9.427 -1.142 1.00 96.44 109 ASN A CA 1
ATOM 863 C C . ASN A 1 109 ? 4.896 -9.121 0.357 1.00 96.44 109 ASN A C 1
ATOM 865 O O . ASN A 1 109 ? 4.340 -9.891 1.137 1.00 96.44 109 ASN A O 1
ATOM 869 N N . ALA A 1 110 ? 5.474 -7.989 0.759 1.00 95.25 110 ALA A N 1
ATOM 870 C CA . ALA A 1 110 ? 5.502 -7.559 2.151 1.00 95.25 110 ALA A CA 1
ATOM 871 C C . ALA A 1 110 ? 4.088 -7.321 2.703 1.00 95.25 110 ALA A C 1
ATOM 873 O O . ALA A 1 110 ? 3.755 -7.829 3.777 1.00 95.25 110 ALA A O 1
ATOM 874 N N . MET A 1 111 ? 3.219 -6.654 1.937 1.00 94.44 111 MET A N 1
ATOM 875 C CA . MET A 1 111 ? 1.806 -6.465 2.299 1.00 94.44 111 MET A CA 1
ATOM 876 C C . MET A 1 111 ? 1.030 -7.784 2.385 1.00 94.44 111 MET A C 1
ATOM 878 O O . MET A 1 111 ? 0.086 -7.915 3.161 1.00 94.44 111 MET A O 1
ATOM 882 N N . SER A 1 112 ? 1.415 -8.770 1.576 1.00 92.62 112 SER A N 1
ATOM 883 C CA . SER A 1 112 ? 0.794 -10.097 1.560 1.00 92.62 112 SER A CA 1
ATOM 884 C C . SER A 1 112 ? 1.436 -11.075 2.542 1.00 92.62 112 SER A C 1
ATOM 886 O O . SER A 1 112 ? 0.988 -12.220 2.613 1.00 92.62 112 SER A O 1
ATOM 888 N N . SER A 1 113 ? 2.473 -10.650 3.268 1.00 94.31 113 SER A N 1
ATOM 889 C CA . SER A 1 113 ? 3.209 -11.513 4.181 1.00 94.31 113 SER A CA 1
ATOM 890 C C . SER A 1 113 ? 2.311 -12.014 5.305 1.00 94.31 113 SER A C 1
ATOM 892 O O . SER A 1 113 ? 1.432 -11.309 5.809 1.00 94.31 113 SER A O 1
ATOM 894 N N . GLU A 1 114 ? 2.562 -13.251 5.720 1.00 90.75 114 GLU A N 1
ATOM 895 C CA . GLU A 1 114 ? 1.805 -13.881 6.796 1.00 90.75 114 GLU A CA 1
ATOM 896 C C . GLU A 1 114 ? 1.921 -13.077 8.100 1.00 90.75 114 GLU A C 1
ATOM 898 O O . GLU A 1 114 ? 0.929 -12.860 8.788 1.00 90.75 114 GLU A O 1
ATOM 903 N N . ALA A 1 115 ? 3.103 -12.522 8.383 1.00 89.62 115 ALA A N 1
ATOM 904 C CA . ALA A 1 115 ? 3.328 -11.662 9.540 1.00 89.62 115 ALA A CA 1
ATOM 905 C C . ALA A 1 115 ? 2.410 -10.423 9.548 1.00 89.62 115 ALA A C 1
ATOM 907 O O . ALA A 1 115 ? 1.808 -10.112 10.576 1.00 89.62 115 ALA A O 1
ATOM 908 N N . ALA A 1 116 ? 2.252 -9.745 8.404 1.00 90.12 116 ALA A N 1
ATOM 909 C CA . ALA A 1 116 ? 1.368 -8.585 8.288 1.00 90.12 116 ALA A CA 1
ATOM 910 C C . ALA A 1 116 ? -0.109 -8.955 8.488 1.00 90.12 116 ALA A C 1
ATOM 912 O O . ALA A 1 116 ? -0.844 -8.273 9.203 1.00 90.12 116 ALA A O 1
ATOM 913 N N . ARG A 1 117 ? -0.541 -10.081 7.910 1.00 90.38 117 ARG A N 1
ATOM 914 C CA . ARG A 1 117 ? -1.919 -10.577 8.057 1.00 90.38 117 ARG A CA 1
ATOM 915 C C . ARG A 1 117 ? -2.229 -10.990 9.490 1.00 90.38 117 ARG A C 1
ATOM 917 O O . ARG A 1 117 ? -3.291 -10.647 10.011 1.00 90.38 117 ARG A O 1
ATOM 924 N N . GLN A 1 118 ? -1.303 -11.689 10.139 1.00 90.88 118 GLN A N 1
ATOM 925 C CA . GLN A 1 118 ? -1.451 -12.108 11.530 1.00 90.88 118 GLN A CA 1
ATOM 926 C C . GLN A 1 118 ? -1.500 -10.913 12.477 1.00 90.88 118 GLN A C 1
ATOM 928 O O . GLN A 1 118 ? -2.316 -10.914 13.397 1.00 90.88 118 GLN A O 1
ATOM 933 N N . ARG A 1 119 ? -0.681 -9.876 12.249 1.00 91.44 119 ARG A N 1
ATOM 934 C CA . ARG A 1 119 ? -0.724 -8.640 13.044 1.00 91.44 119 ARG A CA 1
ATOM 935 C C . ARG A 1 119 ? -2.110 -7.996 12.996 1.00 91.44 119 ARG A C 1
ATOM 937 O O . ARG A 1 119 ? -2.692 -7.756 14.051 1.00 91.44 119 ARG A O 1
ATOM 944 N N . LEU A 1 120 ? -2.657 -7.796 11.795 1.00 90.19 120 LEU A N 1
ATOM 945 C CA . LEU A 1 120 ? -3.982 -7.195 11.613 1.00 90.19 120 LEU A CA 1
ATOM 946 C C . LEU A 1 120 ? -5.108 -8.071 12.184 1.00 90.19 120 LEU A C 1
ATOM 948 O O . LEU A 1 120 ? -6.069 -7.555 12.749 1.00 90.19 120 LEU A O 1
ATOM 952 N N . THR A 1 121 ? -4.987 -9.395 12.060 1.00 91.75 121 THR A N 1
ATOM 953 C CA . THR A 1 121 ? -5.966 -10.344 12.615 1.00 91.75 121 THR A CA 1
ATOM 954 C C . THR A 1 121 ? -5.997 -10.265 14.138 1.00 91.75 121 THR A C 1
ATOM 956 O O . THR A 1 121 ? -7.066 -10.070 14.707 1.00 91.75 121 THR A O 1
ATOM 959 N N . LYS A 1 122 ? -4.828 -10.291 14.791 1.00 92.38 122 LYS A N 1
ATOM 960 C CA . LYS A 1 122 ? -4.718 -10.126 16.248 1.00 92.38 122 LYS A CA 1
ATOM 961 C C . LYS A 1 122 ? -5.303 -8.797 16.720 1.00 92.38 122 LYS A C 1
ATOM 963 O O . LYS A 1 122 ? -6.012 -8.758 17.718 1.00 92.38 122 LYS A O 1
ATOM 968 N N . ASP A 1 123 ? -5.043 -7.710 15.995 1.00 92.94 123 ASP A N 1
ATOM 969 C CA . ASP A 1 123 ? -5.606 -6.397 16.323 1.00 92.94 123 ASP A CA 1
ATOM 970 C C . ASP A 1 123 ? -7.136 -6.368 16.228 1.00 92.94 123 ASP A C 1
ATOM 972 O O . ASP A 1 123 ? -7.795 -5.789 17.097 1.00 92.94 123 ASP A O 1
ATOM 976 N N . ARG A 1 124 ? -7.711 -7.033 15.218 1.00 92.81 124 ARG A N 1
ATOM 977 C CA . ARG A 1 124 ? -9.166 -7.187 15.080 1.00 92.81 124 ARG A CA 1
ATOM 978 C C . ARG A 1 124 ? -9.762 -8.043 16.193 1.00 92.81 124 ARG A C 1
ATOM 980 O O . ARG A 1 124 ? -10.798 -7.674 16.735 1.00 92.81 124 ARG A O 1
ATOM 987 N N . GLU A 1 125 ? -9.116 -9.148 16.548 1.00 92.62 125 GLU A N 1
ATOM 988 C CA . GLU A 1 125 ? -9.557 -10.025 17.641 1.00 92.62 125 GLU A CA 1
ATOM 989 C C . GLU A 1 125 ? -9.549 -9.294 18.987 1.00 92.62 125 GLU A C 1
ATOM 991 O O . GLU A 1 125 ? -10.532 -9.357 19.726 1.00 92.62 125 GLU A O 1
ATOM 996 N N . MET A 1 126 ? -8.485 -8.538 19.282 1.00 92.75 126 MET A N 1
ATOM 997 C CA . MET A 1 126 ? -8.418 -7.706 20.488 1.00 92.75 126 MET A CA 1
ATOM 998 C C . MET A 1 126 ? -9.548 -6.674 20.515 1.00 92.75 126 MET A C 1
ATOM 1000 O O . MET A 1 126 ? -10.240 -6.565 21.524 1.00 92.75 126 MET A O 1
ATOM 1004 N N . LEU A 1 127 ? -9.790 -5.982 19.396 1.00 92.50 127 LEU A N 1
ATOM 1005 C CA . LEU A 1 127 ? -10.867 -4.997 19.301 1.00 92.50 127 LEU A CA 1
ATOM 1006 C C . LEU A 1 127 ? -12.244 -5.625 19.560 1.00 92.50 127 LEU A C 1
ATOM 1008 O O . LEU A 1 127 ? -13.041 -5.089 20.326 1.00 92.50 127 LEU A O 1
ATOM 1012 N N . GLN A 1 128 ? -12.515 -6.787 18.963 1.00 92.00 128 GLN A N 1
ATOM 1013 C CA . GLN A 1 128 ? -13.773 -7.508 19.165 1.00 92.00 128 GLN A CA 1
ATOM 1014 C C . GLN A 1 128 ? -13.947 -7.983 20.611 1.00 92.00 128 GLN A C 1
ATOM 1016 O O . GLN A 1 128 ? -15.053 -7.921 21.151 1.00 92.00 128 GLN A O 1
ATOM 1021 N N . MET A 1 129 ? -12.869 -8.439 21.254 1.00 92.12 129 MET A N 1
ATOM 1022 C CA . MET A 1 129 ? -12.897 -8.839 22.659 1.00 92.12 129 MET A CA 1
ATOM 1023 C C . MET A 1 129 ? -13.201 -7.648 23.576 1.00 92.12 129 MET A C 1
ATOM 1025 O O . MET A 1 129 ? -14.033 -7.771 24.476 1.00 92.12 129 MET A O 1
ATOM 1029 N N . GLU A 1 130 ? -12.574 -6.496 23.336 1.00 91.12 130 GLU A N 1
ATOM 1030 C CA . GLU A 1 130 ? -12.820 -5.263 24.091 1.00 91.12 130 GLU A CA 1
ATOM 1031 C C . GLU A 1 130 ? -14.263 -4.771 23.921 1.00 91.12 130 GLU A C 1
ATOM 1033 O O . GLU A 1 130 ? -14.930 -4.454 24.907 1.00 91.12 130 GLU A O 1
ATOM 1038 N N . GLU A 1 131 ? -14.786 -4.771 22.691 1.00 90.88 131 GLU A N 1
ATOM 1039 C CA . GLU A 1 131 ? -16.187 -4.430 22.427 1.00 90.88 131 GLU A CA 1
ATOM 1040 C C . GLU A 1 131 ? -17.156 -5.408 23.101 1.00 90.88 131 GLU A C 1
ATOM 1042 O O . GLU A 1 131 ? -18.176 -4.993 23.655 1.00 90.88 131 GLU A O 1
ATOM 1047 N N . GLY A 1 132 ? -16.846 -6.706 23.083 1.00 91.06 132 GLY A N 1
ATOM 1048 C CA . GLY A 1 132 ? -17.637 -7.734 23.756 1.00 91.06 132 GLY A CA 1
ATOM 1049 C C . GLY A 1 132 ? -17.668 -7.540 25.273 1.00 91.06 132 GLY A C 1
ATOM 1050 O O . GLY A 1 132 ? -18.738 -7.601 25.884 1.00 91.06 132 GLY A O 1
ATOM 1051 N N . ALA A 1 133 ? -16.515 -7.246 25.876 1.00 92.06 133 ALA A N 1
ATOM 1052 C CA . ALA A 1 133 ? -16.404 -6.951 27.300 1.00 92.06 133 ALA A CA 1
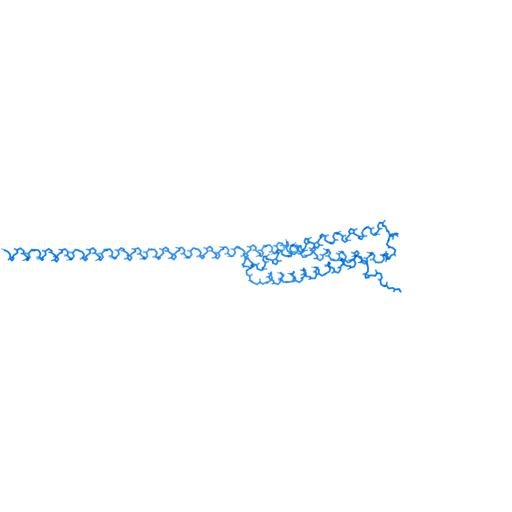ATOM 1053 C C . ALA A 1 133 ? -17.184 -5.683 27.680 1.00 92.06 133 ALA A C 1
ATOM 1055 O O . ALA A 1 133 ? -17.943 -5.704 28.649 1.00 92.06 133 ALA A O 1
ATOM 1056 N N . ALA A 1 134 ? -17.074 -4.614 26.885 1.00 91.31 134 ALA A N 1
ATOM 1057 C CA . ALA A 1 134 ? -17.811 -3.371 27.106 1.00 91.31 134 ALA A CA 1
ATOM 1058 C C . ALA A 1 134 ? -19.333 -3.572 27.000 1.00 91.31 134 ALA A C 1
ATOM 1060 O O . ALA A 1 134 ? -20.086 -3.103 27.853 1.00 91.31 134 ALA A O 1
ATOM 1061 N N . ARG A 1 135 ? -19.803 -4.327 25.997 1.00 92.06 135 ARG A N 1
ATOM 1062 C CA . ARG A 1 135 ? -21.230 -4.668 25.854 1.00 92.06 135 ARG A CA 1
ATOM 1063 C C . ARG A 1 135 ? -21.743 -5.464 27.048 1.00 92.06 135 ARG A C 1
ATOM 1065 O O . ARG A 1 135 ? -22.839 -5.186 27.530 1.00 92.06 135 ARG A O 1
ATOM 1072 N N . LYS A 1 136 ? -20.959 -6.430 27.534 1.00 92.38 136 LYS A N 1
ATOM 1073 C CA . LYS A 1 136 ? -21.317 -7.227 28.711 1.00 92.38 136 LYS A CA 1
ATOM 1074 C C . LYS A 1 136 ? -21.392 -6.362 29.971 1.00 92.38 136 LYS A C 1
ATOM 1076 O O . LYS A 1 136 ? -22.385 -6.447 30.685 1.00 92.38 136 LYS A O 1
ATOM 1081 N N . ALA A 1 137 ? -20.403 -5.498 30.199 1.00 91.31 137 ALA A N 1
ATOM 1082 C CA . ALA A 1 137 ? -20.396 -4.574 31.332 1.00 91.31 137 ALA A CA 1
ATOM 1083 C C . ALA A 1 137 ? -21.620 -3.640 31.317 1.00 91.31 137 ALA A C 1
ATOM 1085 O O . ALA A 1 137 ? -22.321 -3.534 32.321 1.00 91.31 137 ALA A O 1
ATOM 1086 N N . ASN A 1 138 ? -21.946 -3.058 30.158 1.00 91.81 138 ASN A N 1
ATOM 1087 C CA . ASN A 1 138 ? -23.129 -2.206 30.003 1.00 91.81 138 ASN A CA 1
ATOM 1088 C C . ASN A 1 138 ? -24.441 -2.969 30.250 1.00 91.81 138 ASN A C 1
ATOM 1090 O O . ASN A 1 138 ? -25.371 -2.431 30.847 1.00 91.81 138 ASN A O 1
ATOM 1094 N N . ALA A 1 139 ? -24.540 -4.224 29.799 1.00 92.75 139 ALA A N 1
ATOM 1095 C CA . ALA A 1 139 ? -25.721 -5.050 30.043 1.00 92.75 139 ALA A CA 1
ATOM 1096 C C . ALA A 1 139 ? -25.891 -5.376 31.536 1.00 92.75 139 ALA A C 1
ATOM 1098 O O . ALA A 1 139 ? -27.003 -5.301 32.063 1.00 92.75 139 ALA A O 1
ATOM 1099 N N . GLU A 1 140 ? -24.793 -5.695 32.225 1.00 92.56 140 GLU A N 1
ATOM 1100 C CA . GLU A 1 140 ? -24.789 -5.932 33.669 1.00 92.56 140 GLU A CA 1
ATOM 1101 C C . GLU A 1 140 ? -25.193 -4.669 34.440 1.00 92.56 140 GLU A C 1
ATOM 1103 O O . GLU A 1 140 ? -26.059 -4.741 35.311 1.00 92.56 140 GLU A O 1
ATOM 1108 N N . GLU A 1 141 ? -24.646 -3.504 34.091 1.00 92.62 141 GLU A N 1
ATOM 1109 C CA . GLU A 1 141 ? -25.015 -2.227 34.707 1.00 92.62 141 GLU A CA 1
ATOM 1110 C C . GLU A 1 141 ? -26.497 -1.897 34.498 1.00 92.62 141 GLU A C 1
ATOM 1112 O O . GLU A 1 141 ? -27.208 -1.612 35.462 1.00 92.62 141 GLU A O 1
ATOM 1117 N N . ASN A 1 142 ? -27.003 -2.034 33.269 1.00 92.38 142 ASN A N 1
ATOM 1118 C CA . ASN A 1 142 ? -28.411 -1.787 32.971 1.00 92.38 142 ASN A CA 1
ATOM 1119 C C . ASN A 1 142 ? -29.336 -2.739 33.751 1.00 92.38 142 ASN A C 1
ATOM 1121 O O . ASN A 1 142 ? -30.355 -2.317 34.294 1.00 92.38 142 ASN A O 1
ATOM 1125 N N . SER A 1 143 ? -28.959 -4.018 33.879 1.00 92.88 143 SER A N 1
ATOM 1126 C CA . SER A 1 143 ? -29.725 -4.987 34.675 1.00 92.88 143 SER A CA 1
ATOM 1127 C C . SER A 1 143 ? -29.771 -4.622 36.163 1.00 92.88 143 SER A C 1
ATOM 1129 O O . SER A 1 143 ? -30.819 -4.754 36.796 1.00 92.88 143 SER A O 1
ATOM 1131 N N . ARG A 1 144 ? -28.667 -4.094 36.713 1.00 93.19 144 ARG A N 1
ATOM 1132 C CA . ARG A 1 144 ? -28.606 -3.610 38.098 1.00 93.19 144 ARG A CA 1
ATOM 1133 C C . ARG A 1 144 ? -29.475 -2.373 38.287 1.00 93.19 144 ARG A C 1
ATOM 1135 O O . ARG A 1 144 ? -30.255 -2.338 39.230 1.00 93.19 144 ARG A O 1
ATOM 1142 N N . LEU A 1 145 ? -29.389 -1.398 37.381 1.00 93.69 145 LEU A N 1
ATOM 1143 C CA . LEU A 1 145 ? -30.214 -0.188 37.424 1.00 93.69 145 LEU A CA 1
ATOM 1144 C C . LEU A 1 145 ? -31.709 -0.516 37.338 1.00 93.69 145 LEU A C 1
ATOM 1146 O O . LEU A 1 145 ? -32.496 0.018 38.116 1.00 93.69 145 LEU A O 1
ATOM 1150 N N . LEU A 1 146 ? -32.105 -1.428 36.444 1.00 93.25 146 LEU A N 1
ATOM 1151 C CA . LEU A 1 146 ? -33.486 -1.911 36.341 1.00 93.25 146 LEU A CA 1
ATOM 1152 C C . LEU A 1 146 ? -33.948 -2.607 37.628 1.00 93.25 146 LEU A C 1
ATOM 1154 O O . LEU A 1 146 ? -35.060 -2.351 38.085 1.00 93.25 146 LEU A O 1
ATOM 1158 N N . GLY A 1 147 ? -33.096 -3.443 38.229 1.00 92.88 147 GLY A N 1
ATOM 1159 C CA . GLY A 1 147 ? -33.374 -4.093 39.511 1.00 92.88 147 GLY A CA 1
ATOM 1160 C C . GLY A 1 147 ? -33.594 -3.086 40.643 1.00 92.88 147 GLY A C 1
ATOM 1161 O O . GLY A 1 147 ? -34.613 -3.151 41.328 1.00 92.88 147 GLY A O 1
ATOM 1162 N N . THR A 1 148 ? -32.692 -2.111 40.788 1.00 92.81 148 THR A N 1
ATOM 1163 C CA . THR A 1 148 ? -32.809 -1.045 41.794 1.00 92.81 148 THR A CA 1
ATOM 1164 C C . THR A 1 148 ? -34.061 -0.199 41.576 1.00 92.81 148 THR A C 1
ATOM 1166 O O . THR A 1 148 ? -34.806 0.044 42.519 1.00 92.81 148 THR A O 1
ATOM 1169 N N . ASN A 1 149 ? -34.339 0.215 40.336 1.00 92.50 149 ASN A N 1
ATOM 1170 C CA . ASN A 1 149 ? -35.533 1.000 40.018 1.00 92.50 149 ASN A CA 1
ATOM 1171 C C . ASN A 1 149 ? -36.821 0.236 40.337 1.00 92.50 149 ASN A C 1
ATOM 1173 O O . ASN A 1 149 ? -37.758 0.821 40.876 1.00 92.50 149 ASN A O 1
ATOM 1177 N N . LYS A 1 150 ? -36.861 -1.069 40.045 1.00 93.88 150 LYS A N 1
ATOM 1178 C CA . LYS A 1 150 ? -38.004 -1.921 40.377 1.00 93.88 150 LYS A CA 1
ATOM 1179 C C . LYS A 1 150 ? -38.222 -2.000 41.891 1.00 93.88 150 LYS A C 1
ATOM 1181 O O . LYS A 1 150 ? -39.345 -1.815 42.340 1.00 93.88 150 LYS A O 1
ATOM 1186 N N . GLN A 1 151 ? -37.157 -2.201 42.667 1.00 93.62 151 GLN A N 1
ATOM 1187 C CA . GLN A 1 151 ? -37.241 -2.244 44.129 1.00 93.62 151 GLN A CA 1
ATOM 1188 C C . GLN A 1 151 ? -37.730 -0.910 44.717 1.00 93.62 151 GLN A C 1
ATOM 1190 O O . GLN A 1 151 ? -38.571 -0.898 45.610 1.00 93.62 151 GLN A O 1
ATOM 1195 N N . VAL A 1 152 ? -37.239 0.219 44.195 1.00 94.06 152 VAL A N 1
ATOM 1196 C CA . VAL A 1 152 ? -37.700 1.552 44.615 1.00 94.06 152 VAL A CA 1
ATOM 1197 C C . VAL A 1 152 ? -39.183 1.750 44.289 1.00 94.06 152 VAL A C 1
ATOM 1199 O O . VAL A 1 152 ? -39.921 2.266 45.122 1.00 94.06 152 VAL A O 1
ATOM 1202 N N . GLN A 1 153 ? -39.643 1.318 43.111 1.00 91.50 153 GLN A N 1
ATOM 1203 C CA . GLN A 1 153 ? -41.063 1.388 42.751 1.00 91.50 153 GLN A CA 1
ATOM 1204 C C . GLN A 1 153 ? -41.940 0.523 43.662 1.00 91.50 153 GLN A C 1
ATOM 1206 O O . GLN A 1 153 ? -42.996 0.986 44.082 1.00 91.50 153 GLN A O 1
ATOM 1211 N N . GLU A 1 154 ? -41.509 -0.697 43.992 1.00 93.69 154 GLU A N 1
ATOM 1212 C CA . GLU A 1 154 ? -42.230 -1.572 44.926 1.00 93.69 154 GLU A CA 1
ATOM 1213 C C . GLU A 1 154 ? -42.369 -0.926 46.313 1.00 93.69 154 GLU A C 1
ATOM 1215 O O . GLU A 1 154 ? -43.462 -0.947 46.876 1.00 93.69 154 GLU A O 1
ATOM 1220 N N . GLN A 1 155 ? -41.313 -0.278 46.821 1.00 93.19 155 GLN A N 1
ATOM 1221 C CA . GLN A 1 155 ? -41.371 0.450 48.093 1.00 93.19 155 GLN A CA 1
ATOM 1222 C C . GLN A 1 155 ? -42.344 1.636 48.032 1.00 93.19 155 GLN A C 1
ATOM 1224 O O . GLN A 1 155 ? -43.167 1.806 48.921 1.00 93.19 155 GLN A O 1
ATOM 1229 N N . ILE A 1 156 ? -42.298 2.428 46.957 1.00 93.88 156 ILE A N 1
ATOM 1230 C CA . ILE A 1 156 ? -43.186 3.587 46.779 1.00 93.88 156 ILE A CA 1
ATOM 1231 C C . ILE A 1 156 ? -44.664 3.170 46.749 1.00 93.88 156 ILE A C 1
ATOM 1233 O O . ILE A 1 156 ? -45.512 3.905 47.250 1.00 93.88 156 ILE A O 1
ATOM 1237 N N . VAL A 1 157 ? -44.986 2.023 46.142 1.00 93.44 157 VAL A N 1
ATOM 1238 C CA . VAL A 1 157 ? -46.360 1.496 46.120 1.00 93.44 157 VAL A CA 1
ATOM 1239 C C . VAL A 1 157 ? -46.788 1.054 47.520 1.00 93.44 157 VAL A C 1
ATOM 1241 O O . VAL A 1 157 ? -47.874 1.425 47.951 1.00 93.44 157 VAL A O 1
ATOM 1244 N N . GLN A 1 158 ? -45.925 0.341 48.251 1.00 93.06 158 GLN A N 1
ATOM 1245 C CA . GLN A 1 158 ? -46.212 -0.072 49.631 1.00 93.06 158 GLN A CA 1
ATOM 1246 C C . GLN A 1 158 ? -46.457 1.128 50.554 1.00 93.06 158 GLN A C 1
ATOM 1248 O O . GLN A 1 158 ? -47.438 1.140 51.293 1.00 93.06 158 GLN A O 1
ATOM 1253 N N . ASP A 1 159 ? -45.616 2.160 50.462 1.00 92.88 159 ASP A N 1
ATOM 1254 C CA . ASP A 1 159 ? -45.756 3.375 51.270 1.00 92.88 159 ASP A CA 1
ATOM 1255 C C . ASP A 1 159 ? -47.067 4.125 50.944 1.00 92.88 159 ASP A C 1
ATOM 1257 O O . ASP A 1 159 ? -47.697 4.706 51.829 1.00 92.88 159 ASP A O 1
ATOM 1261 N N . GLN A 1 160 ? -47.505 4.116 49.677 1.00 92.38 160 GLN A N 1
ATOM 1262 C CA . GLN A 1 160 ? -48.788 4.706 49.271 1.00 92.38 160 GLN A CA 1
ATOM 1263 C C . GLN A 1 160 ? -49.987 3.918 49.801 1.00 92.38 160 GLN A C 1
ATOM 1265 O O . GLN A 1 160 ? -50.949 4.533 50.261 1.00 92.38 160 GLN A O 1
ATOM 1270 N N . ASP A 1 161 ? -49.937 2.585 49.758 1.00 92.44 161 ASP A N 1
ATOM 1271 C CA . ASP A 1 161 ? -51.002 1.735 50.299 1.00 92.44 161 ASP A CA 1
ATOM 1272 C C . ASP A 1 161 ? -51.165 1.959 51.813 1.00 92.44 161 ASP A C 1
ATOM 1274 O O . ASP A 1 161 ? -52.286 2.124 52.299 1.00 92.44 161 ASP A O 1
ATOM 1278 N N . GLU A 1 162 ? -50.057 2.077 52.554 1.00 92.38 162 GLU A N 1
ATOM 1279 C CA . GLU A 1 162 ? -50.087 2.375 53.992 1.00 92.38 162 GLU A CA 1
ATOM 1280 C C . GLU A 1 162 ? -50.701 3.759 54.280 1.00 92.38 162 GLU A C 1
ATOM 1282 O O . GLU A 1 162 ? -51.553 3.904 55.162 1.00 92.38 162 GLU A O 1
ATOM 1287 N N . GLN A 1 163 ? -50.357 4.775 53.480 1.00 91.69 163 GLN A N 1
ATOM 1288 C CA . GLN A 1 163 ? -50.966 6.107 53.582 1.00 91.69 163 GLN A CA 1
ATOM 1289 C C . GLN A 1 163 ? -52.469 6.102 53.275 1.00 91.69 163 GLN A C 1
ATOM 1291 O O . GLN A 1 163 ? -53.226 6.838 53.918 1.00 91.69 163 GLN A O 1
ATOM 1296 N N . LEU A 1 164 ? -52.919 5.298 52.306 1.00 92.06 164 LEU A N 1
ATOM 1297 C CA . LEU A 1 164 ? -54.339 5.156 51.976 1.00 92.06 164 LEU A CA 1
ATOM 1298 C C . LEU A 1 164 ? -55.116 4.488 53.113 1.00 92.06 164 LEU A C 1
ATOM 1300 O O . LEU A 1 164 ? -56.209 4.952 53.444 1.00 92.06 164 LEU A O 1
ATOM 1304 N N . ASP A 1 165 ? -54.545 3.467 53.750 1.00 91.44 165 ASP A N 1
ATOM 1305 C CA . ASP A 1 165 ? -55.134 2.821 54.926 1.00 91.44 165 ASP A CA 1
ATOM 1306 C C . ASP A 1 165 ? -55.262 3.791 56.108 1.00 91.44 165 ASP A C 1
ATOM 1308 O O . ASP A 1 165 ? -56.270 3.800 56.824 1.00 91.44 165 ASP A O 1
ATOM 1312 N N . ASP A 1 166 ? -54.266 4.648 56.316 1.00 89.50 166 ASP A N 1
ATOM 1313 C CA . ASP A 1 166 ? -54.321 5.682 57.348 1.00 89.50 166 ASP A CA 1
ATOM 1314 C C . ASP A 1 166 ? -55.381 6.747 57.038 1.00 89.50 166 ASP A C 1
ATOM 1316 O O . ASP A 1 166 ? -56.173 7.113 57.914 1.00 89.50 166 ASP A O 1
ATOM 1320 N N . LEU A 1 167 ? -55.479 7.190 55.782 1.00 89.12 167 LEU A N 1
ATOM 1321 C CA . LEU A 1 167 ? -56.547 8.079 55.313 1.00 89.12 167 LEU A CA 1
ATOM 1322 C C . LEU A 1 167 ? -57.934 7.448 55.484 1.00 89.12 167 LEU A C 1
ATOM 1324 O O . LEU A 1 167 ? -58.865 8.120 55.941 1.00 89.12 167 LEU A O 1
ATOM 1328 N N . ALA A 1 168 ? -58.083 6.161 55.175 1.00 89.81 168 ALA A N 1
ATOM 1329 C CA . ALA A 1 168 ? -59.319 5.412 55.374 1.00 89.81 168 ALA A CA 1
ATOM 1330 C C . ALA A 1 168 ? -59.704 5.360 56.862 1.00 89.81 168 ALA A C 1
ATOM 1332 O O . ALA A 1 168 ? -60.854 5.611 57.224 1.00 89.81 168 ALA A O 1
ATOM 1333 N N . ARG A 1 169 ? -58.736 5.129 57.756 1.00 89.12 169 ARG A N 1
ATOM 1334 C CA . ARG A 1 169 ? -58.966 5.160 59.210 1.00 89.12 169 ARG A CA 1
ATOM 1335 C C . ARG A 1 169 ? -59.379 6.544 59.706 1.00 89.12 169 ARG A C 1
ATOM 1337 O O . ARG A 1 169 ? -60.295 6.652 60.522 1.00 89.12 169 ARG A O 1
ATOM 1344 N N . VAL A 1 170 ? -58.725 7.604 59.234 1.00 88.44 170 VAL A N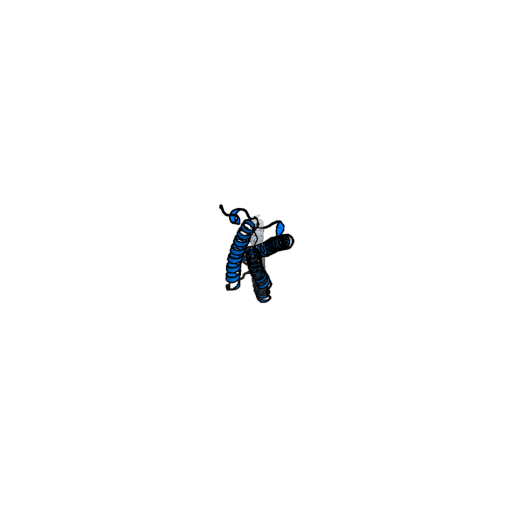 1
ATOM 1345 C CA . VAL A 1 170 ? -59.049 8.989 59.617 1.00 88.44 170 VAL A CA 1
ATOM 1346 C C . VAL A 1 170 ? -60.439 9.386 59.122 1.00 88.44 170 VAL A C 1
ATOM 1348 O O . VAL A 1 170 ? -61.228 9.936 59.890 1.00 88.44 170 VAL A O 1
ATOM 1351 N N . THR A 1 171 ? -60.770 9.071 57.869 1.00 89.00 171 THR A N 1
ATOM 1352 C CA . THR A 1 171 ? -62.095 9.350 57.294 1.00 89.00 171 THR A CA 1
ATOM 1353 C C . THR A 1 171 ? -63.201 8.550 57.979 1.00 89.00 171 THR A C 1
ATOM 1355 O O . THR A 1 171 ? -64.259 9.112 58.253 1.00 89.00 171 THR A O 1
ATOM 1358 N N . HIS A 1 172 ? -62.953 7.288 58.343 1.00 86.62 172 HIS A N 1
ATOM 1359 C CA . HIS A 1 172 ? -63.902 6.484 59.114 1.00 86.62 172 HIS A CA 1
ATOM 1360 C C . HIS A 1 172 ? -64.198 7.104 60.486 1.00 86.62 172 HIS A C 1
ATOM 1362 O O . HIS A 1 172 ? -65.362 7.311 60.822 1.00 86.62 172 HIS A O 1
ATOM 1368 N N . ARG A 1 173 ? -63.160 7.506 61.235 1.00 84.50 173 ARG A N 1
ATOM 1369 C CA . ARG A 1 173 ? -63.319 8.198 62.530 1.00 84.50 173 ARG A CA 1
ATOM 1370 C C . ARG A 1 173 ? -64.079 9.518 62.402 1.00 84.50 173 ARG A C 1
ATOM 1372 O O . ARG A 1 173 ? -64.905 9.837 63.251 1.00 84.50 173 ARG A O 1
ATOM 1379 N N . LEU A 1 174 ? -63.809 10.289 61.347 1.00 83.31 174 LEU A N 1
ATOM 1380 C CA . LEU A 1 174 ? -64.569 11.502 61.030 1.00 83.31 174 LEU A CA 1
ATOM 1381 C C . LEU A 1 174 ? -66.046 11.189 60.756 1.00 83.31 174 LEU A C 1
ATOM 1383 O O . LEU A 1 174 ? -66.914 11.929 61.212 1.00 83.31 174 LEU A O 1
ATOM 1387 N N . GLY A 1 175 ? -66.334 10.089 60.056 1.00 84.81 175 GLY A N 1
ATOM 1388 C CA . GLY A 1 175 ? -67.694 9.608 59.813 1.00 84.81 175 GLY A CA 1
ATOM 1389 C C . GLY A 1 175 ? -68.433 9.219 61.096 1.00 84.81 175 GLY A C 1
ATOM 1390 O O . GLY A 1 175 ? -69.568 9.647 61.295 1.00 84.81 175 GLY A O 1
ATOM 1391 N N . GLU A 1 176 ? -67.784 8.472 61.993 1.00 82.69 176 GLU A N 1
ATOM 1392 C CA . GLU A 1 176 ? -68.347 8.115 63.304 1.00 82.69 176 GLU A CA 1
ATOM 1393 C C . GLU A 1 176 ? -68.611 9.357 64.167 1.00 82.69 176 GLU A C 1
ATOM 1395 O O . GLU A 1 176 ? -69.687 9.502 64.748 1.00 82.69 176 GLU A O 1
ATOM 1400 N N . ALA A 1 177 ? -67.661 10.297 64.210 1.00 79.00 177 ALA A N 1
ATOM 1401 C CA . ALA A 1 177 ? -67.826 11.553 64.937 1.00 79.00 177 ALA A CA 1
ATOM 1402 C C . ALA A 1 177 ? -68.977 12.401 64.372 1.00 79.00 177 ALA A C 1
ATOM 1404 O O . ALA A 1 177 ? -69.739 12.985 65.138 1.00 79.00 177 ALA A O 1
ATOM 1405 N N . ALA A 1 178 ? -69.143 12.444 63.047 1.00 77.00 178 ALA A N 1
ATOM 1406 C CA . ALA A 1 178 ? -70.252 13.152 62.411 1.00 77.00 178 ALA A CA 1
ATOM 1407 C C . ALA A 1 178 ? -71.616 12.511 62.721 1.00 77.00 178 ALA A C 1
ATOM 1409 O O . ALA A 1 178 ? -72.595 13.231 62.905 1.00 77.00 178 ALA A O 1
ATOM 1410 N N . GLN A 1 179 ? -71.691 11.179 62.819 1.00 76.31 179 GLN A N 1
ATOM 1411 C CA . GLN A 1 179 ? -72.915 10.479 63.228 1.00 76.31 179 GLN A CA 1
ATOM 1412 C C . GLN A 1 179 ? -73.272 10.714 64.699 1.00 76.31 179 GLN A C 1
ATOM 1414 O O . GLN A 1 179 ? -74.451 10.783 65.016 1.00 76.31 179 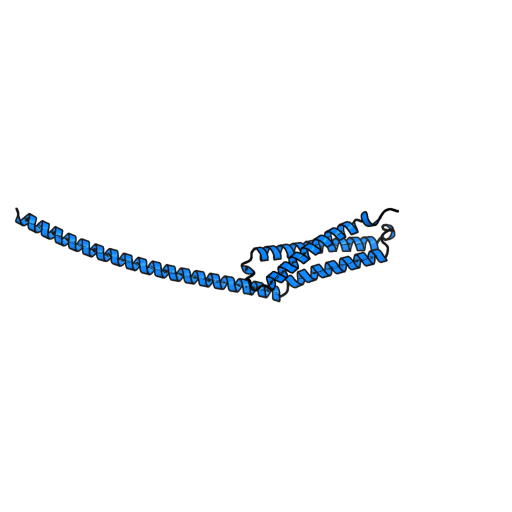GLN A O 1
ATOM 1419 N N . ALA A 1 180 ? -72.284 10.868 65.584 1.00 71.75 180 ALA A N 1
ATOM 1420 C CA . ALA A 1 180 ? -72.511 11.141 67.005 1.00 71.75 180 ALA A CA 1
ATOM 1421 C C . ALA A 1 180 ? -72.978 12.582 67.307 1.00 71.75 180 ALA A C 1
ATOM 1423 O O . ALA A 1 180 ? -73.368 12.875 68.436 1.00 71.75 180 ALA A O 1
ATOM 1424 N N . ILE A 1 181 ? -72.893 13.488 66.326 1.00 67.50 181 ILE A N 1
ATOM 1425 C CA . ILE A 1 181 ? -73.279 14.905 66.448 1.00 67.50 181 ILE A CA 1
ATOM 1426 C C . ILE A 1 181 ? -74.707 15.161 65.904 1.00 67.50 181 ILE A C 1
ATOM 1428 O O . ILE A 1 181 ? -75.232 16.263 66.067 1.00 67.50 181 ILE A O 1
ATOM 1432 N N . ASN A 1 182 ? -75.355 14.150 65.316 1.00 48.03 182 ASN A N 1
ATOM 1433 C CA . ASN A 1 182 ? -76.759 14.169 64.871 1.00 48.03 182 ASN A CA 1
ATOM 1434 C C . ASN A 1 182 ? -77.660 13.389 65.839 1.00 48.03 182 ASN A C 1
ATOM 1436 O O . ASN A 1 182 ? -78.867 13.713 65.893 1.00 48.03 182 ASN A O 1
#

InterPro domains:
  IPR010989 SNARE [SSF47661] (8-112)
  IPR015260 Syntaxin 6/10/61, N-terminal [PF09177] (8-108)

Foldseek 3Di:
DDDPPVVDVLVVLLVVLVVLLVVLVVLLVVLVVVLPDPDLLLVDPVNVVSLVVNVVSLVVSVVSLVVLVVVLVVCVVCVVVPVVCDPVNSVVSVVSSVVSNVSSVVSVCVCVDPSNVVSNVVSVVVVVVVVVVVVVVVVVVVVVVVVVVVVVVVVVVVVVVVVVVVVVVVVVVVVVVVVVVD

pLDDT: mean 90.96, std 10.43, range [33.12, 98.31]